Protein AF-A0A920RMG2-F1 (afdb_monomer)

Solvent-accessible surface area (backbone atoms only — not comparable to full-atom values): 3749 Å² total; per-residue (Å²): 82,79,48,71,49,64,54,60,49,79,72,51,76,72,42,96,66,72,74,55,67,80,57,47,77,40,33,29,53,62,63,60,56,51,51,52,52,50,56,62,70,67,49,61,95,87,62,78,73,74,66,45,82,47,67,41,92,77,111

Nearest PDB structures (foldseek):
  3p19-assembly1_A  TM=7.446E-01  e=1.369E-02  Vibrio vulnificus
  1xg5-assembly1_C  TM=8.183E-01  e=2.741E-02  Homo sapiens
  3asu-assembly1_A-2  TM=9.479E-01  e=7.770E-02  Escherichia coli
  3asv-assembly1_A  TM=7.315E-01  e=3.150E-02  Escherichia coli
  1xg5-assembly2_A  TM=8.150E-01  e=6.762E-02  Homo sapiens

pLDDT: mean 96.71, std 2.37, range [85.5, 98.62]

Structure (mmCIF, N/CA/C/O backbone):
data_AF-A0A920RMG2-F1
#
_entry.id   AF-A0A920RMG2-F1
#
loop_
_atom_site.group_PDB
_atom_site.id
_atom_site.type_symbol
_atom_site.label_atom_id
_atom_site.label_alt_id
_atom_site.label_comp_id
_atom_site.label_asym_id
_atom_site.label_entity_id
_atom_site.label_seq_id
_atom_site.pdbx_PDB_ins_code
_atom_site.Cartn_x
_atom_site.Cartn_y
_atom_site.Cartn_z
_atom_site.occupancy
_atom_site.B_iso_or_equiv
_atom_site.auth_seq_id
_atom_site.auth_comp_id
_atom_site.auth_asym_id
_atom_site.auth_atom_id
_atom_site.pdbx_PDB_model_num
ATOM 1 N N . MET A 1 1 ? 11.180 1.217 -3.377 1.00 93.56 1 MET A N 1
ATOM 2 C CA . MET A 1 1 ? 10.580 1.011 -2.038 1.00 93.56 1 MET A CA 1
ATOM 3 C C . MET A 1 1 ? 9.104 1.364 -2.097 1.00 93.56 1 MET A C 1
ATOM 5 O O . MET A 1 1 ? 8.762 2.304 -2.802 1.00 93.56 1 MET A O 1
ATOM 9 N N . ILE A 1 2 ? 8.237 0.622 -1.409 1.00 97.19 2 ILE A N 1
ATOM 10 C CA . ILE A 1 2 ? 6.806 0.949 -1.309 1.00 97.19 2 ILE A CA 1
ATOM 11 C C . ILE A 1 2 ? 6.515 1.278 0.151 1.00 97.19 2 ILE A C 1
ATOM 13 O O . ILE A 1 2 ? 6.873 0.505 1.038 1.00 97.19 2 ILE A O 1
ATOM 17 N N . PHE A 1 3 ? 5.904 2.434 0.378 1.00 98.12 3 PHE A N 1
ATOM 18 C CA . PHE A 1 3 ? 5.586 2.980 1.690 1.00 98.12 3 PHE A CA 1
ATOM 19 C C . PHE A 1 3 ? 4.061 3.045 1.846 1.00 98.12 3 PHE A C 1
ATOM 21 O O . PHE A 1 3 ? 3.456 4.064 1.494 1.00 98.12 3 PHE A O 1
ATOM 28 N N . PRO A 1 4 ? 3.421 1.954 2.303 1.00 97.88 4 PRO A N 1
ATOM 29 C CA . PRO A 1 4 ? 1.999 1.968 2.603 1.00 97.88 4 PRO A CA 1
ATOM 30 C C . PRO A 1 4 ? 1.722 2.783 3.876 1.00 97.88 4 PRO A C 1
ATOM 32 O O . PRO A 1 4 ? 2.501 2.753 4.832 1.00 97.88 4 PRO A O 1
ATOM 35 N N . GLY A 1 5 ? 0.603 3.506 3.874 1.00 97.06 5 GLY A N 1
ATOM 36 C CA . GLY A 1 5 ? 0.018 4.142 5.051 1.00 97.06 5 GLY A CA 1
ATOM 37 C C . GLY A 1 5 ? -0.628 3.120 5.988 1.00 97.06 5 GLY A C 1
ATOM 38 O O . GLY A 1 5 ? -0.183 1.977 6.088 1.00 97.06 5 GLY A O 1
ATOM 39 N N . LEU A 1 6 ? -1.693 3.520 6.690 1.00 97.38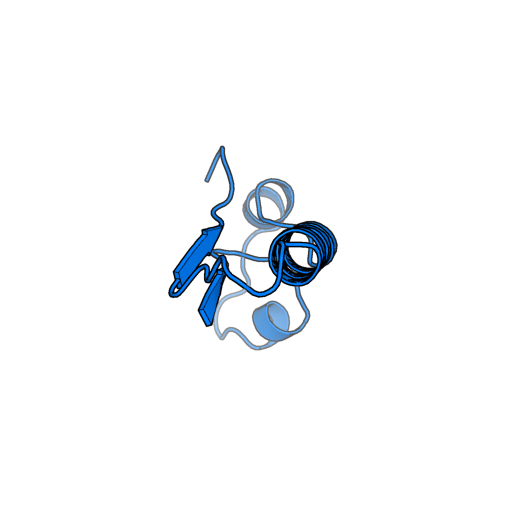 6 LEU A N 1
ATOM 40 C CA . LEU A 1 6 ? -2.441 2.579 7.525 1.00 97.38 6 LEU A CA 1
ATOM 41 C C . LEU A 1 6 ? -3.050 1.474 6.647 1.00 97.38 6 LEU A C 1
ATOM 43 O O . LEU A 1 6 ? -3.785 1.777 5.712 1.00 97.38 6 LEU A O 1
ATOM 47 N N . CYS A 1 7 ? -2.735 0.220 6.964 1.00 97.50 7 CYS A N 1
ATOM 48 C CA . CYS A 1 7 ? -3.174 -0.966 6.237 1.00 97.50 7 CYS A CA 1
ATOM 49 C C . CYS A 1 7 ? -3.683 -2.009 7.234 1.00 97.50 7 CYS A C 1
ATOM 51 O O . CYS A 1 7 ? -2.971 -2.306 8.205 1.00 97.50 7 CYS A O 1
ATOM 53 N N . ASP A 1 8 ? -4.891 -2.528 7.015 1.00 97.12 8 ASP A N 1
ATOM 54 C CA . ASP A 1 8 ? -5.545 -3.485 7.906 1.00 97.12 8 ASP A CA 1
ATOM 55 C C . ASP A 1 8 ? -4.836 -4.843 7.838 1.00 97.12 8 ASP A C 1
ATOM 57 O O . ASP A 1 8 ? -5.009 -5.639 6.920 1.00 97.12 8 ASP A O 1
ATOM 61 N N . THR A 1 9 ? -3.945 -5.066 8.797 1.00 96.81 9 THR A N 1
ATOM 62 C CA . THR A 1 9 ? -3.077 -6.242 8.887 1.00 96.81 9 THR A CA 1
ATOM 63 C C . THR A 1 9 ? -2.942 -6.658 10.342 1.00 96.81 9 THR A C 1
ATOM 65 O O . THR A 1 9 ? -3.100 -5.854 11.266 1.00 96.81 9 THR A O 1
ATOM 68 N N . GLU A 1 10 ? -2.514 -7.894 10.569 1.00 95.62 10 GLU A N 1
ATOM 69 C CA . GLU A 1 10 ? -2.332 -8.480 11.899 1.00 95.62 10 GLU A CA 1
ATOM 70 C C . GLU A 1 10 ? -1.250 -7.755 12.725 1.00 95.62 10 GLU A C 1
ATOM 72 O O . GLU A 1 10 ? -1.147 -7.929 13.940 1.00 95.62 10 GLU A O 1
ATOM 77 N N . ILE A 1 11 ? -0.423 -6.898 12.105 1.00 94.81 11 ILE A N 1
ATOM 78 C CA . ILE A 1 11 ? 0.523 -6.050 12.846 1.00 94.81 11 ILE A CA 1
ATOM 79 C C . ILE A 1 11 ? -0.201 -5.030 13.735 1.00 94.81 11 ILE A C 1
ATOM 81 O O . ILE A 1 11 ? 0.339 -4.634 14.770 1.00 94.81 11 ILE A O 1
ATOM 85 N N . LEU A 1 12 ? -1.415 -4.611 13.361 1.00 94.44 12 LEU A N 1
ATOM 86 C CA . LEU A 1 12 ? -2.197 -3.631 14.111 1.00 94.44 12 LEU A CA 1
ATOM 87 C C . LEU A 1 12 ? -2.730 -4.206 15.425 1.00 94.44 12 LEU A C 1
ATOM 89 O O . LEU A 1 12 ? -2.867 -3.458 16.393 1.00 94.44 12 LEU A O 1
ATOM 93 N N . GLU A 1 13 ? -2.923 -5.524 15.501 1.00 91.94 13 GLU A N 1
ATOM 94 C CA . GLU A 1 13 ? -3.322 -6.238 16.723 1.00 91.94 13 GLU A CA 1
ATOM 95 C C . GLU A 1 13 ? -2.251 -6.171 17.819 1.00 91.94 13 GLU A C 1
ATOM 97 O O . GLU A 1 13 ? -2.538 -6.336 19.002 1.00 91.94 13 GLU A O 1
ATOM 102 N N . LYS A 1 14 ? -0.999 -5.893 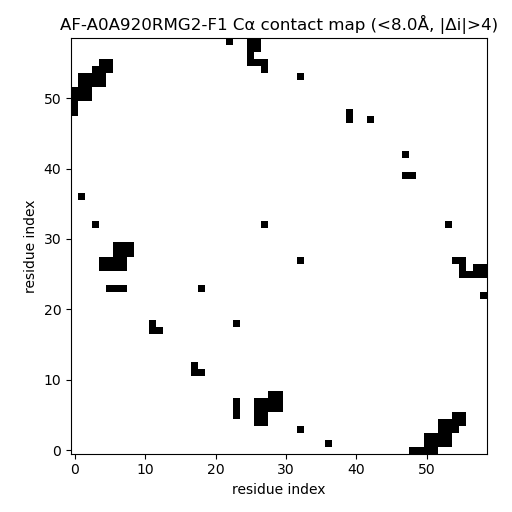17.440 1.00 94.12 14 LYS A N 1
ATOM 103 C CA . LYS A 1 14 ? 0.142 -5.796 18.361 1.00 94.12 14 LYS A CA 1
ATOM 104 C C . LYS A 1 14 ? 0.296 -4.405 18.978 1.00 94.12 14 LYS A C 1
ATOM 106 O O . LYS A 1 14 ? 1.240 -4.177 19.736 1.00 94.12 14 LYS A O 1
ATOM 111 N N . ARG A 1 15 ? -0.574 -3.447 18.635 1.00 94.19 15 ARG A N 1
ATOM 112 C CA . ARG A 1 15 ? -0.518 -2.088 19.188 1.00 94.19 15 ARG A CA 1
ATOM 113 C C . ARG A 1 15 ? -0.988 -2.084 20.651 1.00 94.19 15 ARG A C 1
ATOM 115 O O . ARG A 1 15 ? -1.989 -2.722 20.956 1.00 94.19 15 ARG A O 1
ATOM 122 N N . PRO A 1 16 ? -0.336 -1.312 21.547 1.00 95.81 16 PRO A N 1
ATOM 123 C CA . PRO A 1 16 ? -0.796 -1.155 22.931 1.00 95.81 16 PRO A CA 1
ATOM 124 C C . PRO A 1 16 ? -2.229 -0.620 23.030 1.00 95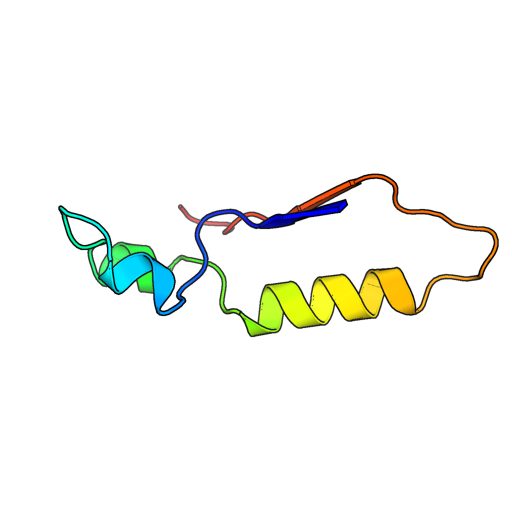.81 16 PRO A C 1
ATOM 126 O O . PRO A 1 16 ? -2.989 -1.031 23.901 1.00 95.81 16 PRO A O 1
ATOM 129 N N . THR A 1 17 ? -2.587 0.280 22.112 1.00 95.19 17 THR A N 1
ATOM 130 C CA . THR A 1 17 ? -3.949 0.785 21.946 1.00 95.19 17 THR A CA 1
ATOM 131 C C . THR A 1 17 ? -4.479 0.291 20.602 1.00 95.19 17 THR A C 1
ATOM 133 O O . THR A 1 17 ? -3.881 0.628 19.572 1.00 95.19 17 THR A O 1
ATOM 136 N N . PRO A 1 18 ? -5.572 -0.493 20.585 1.00 90.69 18 PRO A N 1
ATOM 137 C CA . PRO A 1 18 ? -6.181 -0.966 19.351 1.00 90.69 18 PRO A CA 1
ATOM 138 C C . PRO A 1 18 ? -6.573 0.191 18.437 1.00 90.69 18 PRO A C 1
ATOM 140 O O . PRO A 1 18 ? -6.999 1.253 18.894 1.00 90.69 18 PRO A O 1
ATOM 143 N N . THR A 1 19 ? -6.446 -0.030 17.131 1.00 94.69 19 THR A N 1
ATOM 144 C CA . THR A 1 19 ? -6.969 0.923 16.148 1.00 94.69 19 THR A CA 1
ATOM 145 C C . THR A 1 19 ? -8.486 0.722 16.061 1.00 94.69 19 THR A C 1
ATOM 147 O O . THR A 1 19 ? -8.907 -0.427 15.921 1.00 94.69 19 THR A O 1
ATOM 150 N N . PRO A 1 20 ? -9.311 1.778 16.189 1.00 95.06 20 PRO A N 1
ATOM 151 C CA . PRO A 1 20 ? -10.765 1.638 16.132 1.00 95.06 20 PRO A CA 1
ATOM 152 C C . PRO A 1 20 ? -11.234 1.031 14.805 1.00 95.06 20 PRO A C 1
ATOM 154 O O . PRO A 1 20 ? -10.620 1.277 13.765 1.00 95.06 20 PRO A O 1
ATOM 157 N N . ARG A 1 21 ? -12.324 0.253 14.821 1.00 94.31 21 ARG A N 1
ATOM 158 C CA . ARG A 1 21 ? -12.796 -0.458 13.619 1.00 94.31 21 ARG A CA 1
ATOM 159 C C . ARG A 1 21 ? -13.200 0.518 12.517 1.00 94.31 21 ARG A C 1
ATOM 161 O O . ARG A 1 21 ? -12.830 0.307 11.372 1.00 94.31 21 ARG A O 1
ATOM 168 N N . GLU A 1 22 ? -13.839 1.624 12.877 1.00 96.12 22 GLU A N 1
ATOM 169 C CA . GLU A 1 22 ? -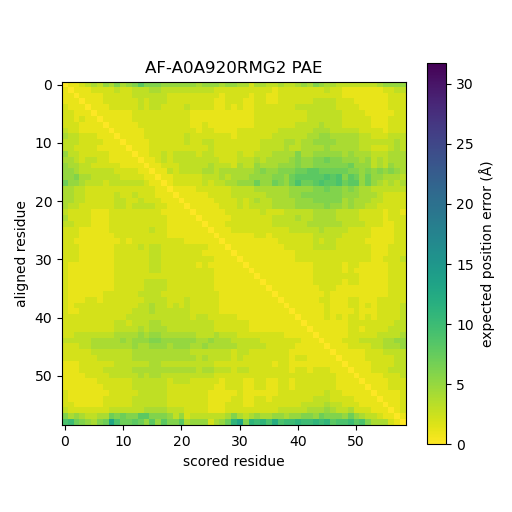14.238 2.682 11.950 1.00 96.12 22 GLU A CA 1
ATOM 170 C C . GLU A 1 22 ? -13.053 3.333 11.213 1.00 96.12 22 GLU A C 1
ATOM 172 O O . GLU A 1 22 ? -13.216 3.846 10.110 1.00 96.12 22 GLU A O 1
ATOM 177 N N . VAL A 1 23 ? -11.850 3.292 11.799 1.00 96.12 23 VAL A N 1
ATOM 178 C CA . VAL A 1 23 ? -10.607 3.754 11.165 1.00 96.12 23 VAL A CA 1
ATOM 179 C C . VAL A 1 23 ? -10.046 2.673 10.236 1.00 96.12 23 VAL A C 1
ATOM 181 O O . VAL A 1 23 ? -9.561 2.991 9.152 1.00 96.12 23 VAL A O 1
ATOM 184 N N . LEU A 1 24 ? -10.120 1.399 10.635 1.00 95.94 24 LEU A N 1
ATOM 185 C CA . LEU A 1 24 ? -9.685 0.272 9.801 1.00 95.94 24 LEU A CA 1
ATOM 186 C C . LEU A 1 24 ? -10.533 0.140 8.531 1.00 95.94 24 LEU A C 1
ATOM 188 O O . LEU A 1 24 ? -9.973 -0.061 7.458 1.00 95.94 24 LEU A O 1
ATOM 192 N N . ASP A 1 25 ? -11.842 0.374 8.630 1.00 96.06 25 ASP A N 1
ATOM 193 C CA . ASP A 1 25 ? -12.777 0.357 7.494 1.00 96.06 25 ASP A CA 1
ATOM 194 C C . ASP A 1 25 ? -12.449 1.419 6.422 1.00 96.06 25 ASP A C 1
ATOM 196 O O . ASP A 1 25 ? -12.893 1.318 5.278 1.00 96.06 25 ASP A O 1
ATOM 200 N N . LEU A 1 26 ? -11.681 2.455 6.784 1.00 97.62 26 LEU A N 1
ATOM 201 C CA . LEU A 1 26 ? -11.207 3.510 5.881 1.00 97.62 26 LEU A CA 1
ATOM 202 C C . LEU A 1 26 ? -9.730 3.353 5.489 1.00 97.62 26 LEU A C 1
ATOM 204 O O . LEU A 1 26 ? -9.215 4.189 4.744 1.00 97.62 26 LEU A O 1
ATOM 208 N N . SER A 1 27 ? -9.046 2.334 6.011 1.00 98.06 27 SER A N 1
ATOM 209 C CA . SER A 1 27 ? -7.629 2.064 5.767 1.00 98.06 27 SER A CA 1
ATOM 210 C C . SER A 1 27 ? -7.399 1.281 4.468 1.00 98.06 27 SER A C 1
ATOM 212 O O . SER A 1 27 ? -8.344 0.973 3.747 1.00 98.06 27 SER A O 1
ATOM 214 N N . LEU A 1 28 ? -6.134 1.029 4.120 1.00 98.25 28 LEU A N 1
ATOM 215 C CA . LEU A 1 28 ? -5.801 0.162 2.986 1.00 98.25 28 LEU A CA 1
ATOM 216 C C . LEU A 1 28 ? -6.112 -1.298 3.320 1.00 98.25 28 LEU A C 1
ATOM 218 O O . LEU A 1 28 ? -5.847 -1.743 4.438 1.00 98.25 28 LEU A O 1
ATOM 222 N N . ASP A 1 29 ? -6.560 -2.054 2.324 1.00 97.50 29 ASP A N 1
ATOM 223 C CA . ASP A 1 29 ? -6.517 -3.513 2.352 1.00 97.50 29 ASP A CA 1
ATOM 224 C C . ASP A 1 29 ? -5.109 -3.993 1.928 1.00 97.50 29 ASP A C 1
ATOM 226 O O . ASP A 1 29 ? -4.466 -3.370 1.070 1.00 97.50 29 ASP A O 1
ATOM 230 N N . PRO A 1 30 ? -4.579 -5.102 2.475 1.00 98.06 30 PRO A N 1
ATOM 231 C CA . PRO A 1 30 ? -3.302 -5.664 2.030 1.00 98.06 30 PRO A CA 1
ATOM 232 C C . PRO A 1 30 ? -3.235 -5.940 0.520 1.00 98.06 30 PRO A C 1
ATOM 234 O O . PRO A 1 30 ? -2.155 -5.844 -0.076 1.00 98.06 30 PRO A O 1
ATOM 237 N N . LEU A 1 31 ? -4.368 -6.250 -0.118 1.00 98.31 31 LEU A N 1
ATOM 238 C CA . LEU A 1 31 ? -4.460 -6.435 -1.563 1.00 98.31 31 LEU A CA 1
ATOM 239 C C . LEU A 1 31 ? -4.232 -5.137 -2.337 1.00 98.31 31 LEU A C 1
ATO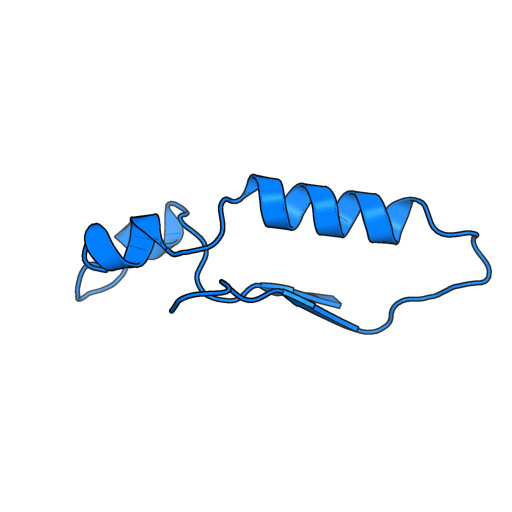M 241 O O . LEU A 1 31 ? -3.610 -5.203 -3.395 1.00 98.31 31 LEU A O 1
ATOM 245 N N . ASP A 1 32 ? -4.591 -3.967 -1.801 1.00 98.31 32 ASP A N 1
ATOM 246 C CA . ASP A 1 32 ? -4.274 -2.678 -2.435 1.00 98.31 32 ASP A CA 1
ATOM 247 C C . ASP A 1 32 ? -2.750 -2.505 -2.574 1.00 98.31 32 ASP A C 1
ATOM 249 O O . ASP A 1 32 ? -2.227 -2.073 -3.607 1.00 98.31 32 ASP A O 1
ATOM 253 N N . VAL A 1 33 ? -2.004 -2.898 -1.534 1.00 98.38 33 VAL A N 1
ATOM 254 C CA . VAL A 1 33 ? -0.534 -2.865 -1.538 1.00 98.38 33 VAL A CA 1
ATOM 255 C C . VAL A 1 33 ? 0.028 -3.902 -2.514 1.00 98.38 33 VAL A C 1
ATOM 257 O O . VAL A 1 33 ? 0.977 -3.607 -3.244 1.00 98.38 33 VAL A O 1
ATOM 260 N N . ALA A 1 34 ? -0.550 -5.104 -2.564 1.00 98.44 34 ALA A N 1
ATOM 261 C CA . ALA A 1 34 ? -0.131 -6.154 -3.491 1.00 98.44 34 ALA A CA 1
ATOM 262 C C . ALA A 1 34 ? -0.359 -5.756 -4.961 1.00 98.44 34 ALA A C 1
ATOM 264 O O . ALA A 1 34 ? 0.510 -5.986 -5.807 1.00 98.44 34 ALA A O 1
ATOM 265 N N . GLU A 1 35 ? -1.480 -5.107 -5.271 1.00 98.62 35 GLU A N 1
ATOM 266 C CA . GLU A 1 35 ? -1.757 -4.574 -6.605 1.00 98.62 35 GLU A CA 1
ATOM 267 C C . GLU A 1 35 ? -0.770 -3.469 -6.989 1.00 98.62 35 GLU A C 1
ATOM 269 O O . GLU A 1 35 ? -0.264 -3.465 -8.114 1.00 98.62 35 GLU A O 1
ATOM 274 N N . ALA A 1 36 ? -0.406 -2.588 -6.053 1.00 98.44 36 ALA A N 1
ATOM 275 C CA . ALA A 1 36 ? 0.629 -1.580 -6.274 1.00 98.44 36 ALA A CA 1
ATOM 276 C C . ALA A 1 36 ? 2.010 -2.210 -6.544 1.00 98.44 36 ALA A C 1
ATOM 278 O O . ALA A 1 36 ? 2.727 -1.775 -7.451 1.00 98.44 36 ALA A O 1
ATOM 279 N N . VAL A 1 37 ? 2.375 -3.268 -5.809 1.00 98.50 37 VAL A N 1
ATOM 280 C CA . VAL A 1 37 ? 3.592 -4.057 -6.071 1.00 98.50 37 VAL A CA 1
ATOM 281 C C . VAL A 1 37 ? 3.554 -4.632 -7.485 1.00 98.50 37 VAL A C 1
ATOM 283 O O . VAL A 1 37 ? 4.517 -4.471 -8.238 1.00 98.50 37 VAL A O 1
ATOM 286 N N . LEU A 1 38 ? 2.446 -5.272 -7.870 1.00 98.56 38 LEU A N 1
ATOM 287 C CA . LEU A 1 38 ? 2.293 -5.875 -9.192 1.00 98.56 38 LEU A CA 1
ATOM 288 C C . LEU A 1 38 ? 2.342 -4.822 -10.305 1.00 98.56 38 LEU A C 1
ATOM 290 O O . LEU A 1 38 ? 2.972 -5.054 -11.336 1.00 98.56 38 LEU A O 1
ATOM 294 N N . PHE A 1 39 ? 1.722 -3.660 -10.102 1.00 98.12 39 PHE A N 1
ATOM 295 C CA . PHE A 1 39 ? 1.788 -2.530 -11.026 1.00 98.12 39 PHE A CA 1
ATOM 296 C C . PHE A 1 39 ? 3.239 -2.114 -11.294 1.00 98.12 39 PHE A C 1
ATOM 298 O O . PHE A 1 39 ? 3.651 -2.060 -12.454 1.00 98.12 39 PHE A O 1
ATOM 305 N N . VAL A 1 40 ? 4.033 -1.893 -10.240 1.00 98.19 40 VAL A N 1
ATOM 306 C CA . VAL A 1 40 ? 5.451 -1.523 -10.380 1.00 98.19 40 VAL A CA 1
ATOM 307 C C . VAL A 1 40 ? 6.250 -2.654 -11.032 1.00 98.19 40 VAL A C 1
ATOM 309 O O . VAL A 1 40 ? 7.051 -2.401 -11.931 1.00 98.19 40 VAL A O 1
ATOM 312 N N . ALA A 1 41 ? 6.009 -3.904 -10.635 1.00 97.94 41 ALA A N 1
ATOM 313 C CA . ALA A 1 41 ? 6.710 -5.070 -11.170 1.00 97.94 41 ALA A CA 1
ATOM 314 C C . ALA A 1 41 ? 6.446 -5.311 -12.668 1.00 97.94 41 ALA A C 1
ATOM 316 O O . ALA A 1 41 ? 7.268 -5.928 -13.343 1.00 97.94 41 ALA A O 1
ATOM 317 N N . ARG A 1 42 ? 5.317 -4.828 -13.202 1.00 98.31 42 ARG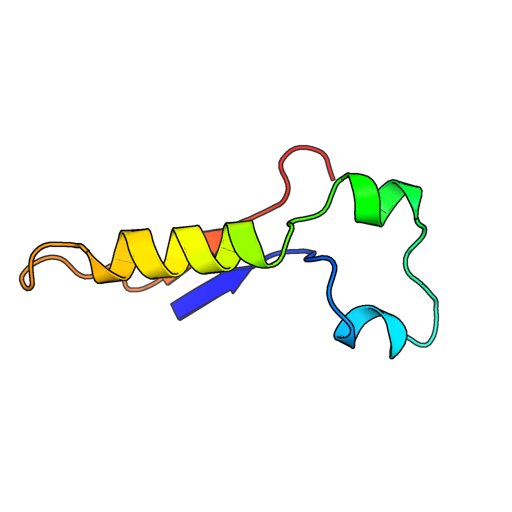 A N 1
ATOM 318 C CA . ARG A 1 42 ? 4.939 -4.973 -14.619 1.00 98.31 42 ARG A CA 1
ATOM 319 C C . ARG A 1 42 ? 5.486 -3.874 -15.533 1.00 98.31 42 ARG A C 1
ATOM 321 O O . ARG A 1 42 ? 5.248 -3.930 -16.741 1.00 98.31 42 ARG A O 1
ATOM 328 N N . LEU A 1 43 ? 6.195 -2.880 -15.001 1.00 98.44 43 LEU A N 1
ATOM 329 C CA . LEU A 1 43 ? 6.796 -1.823 -15.813 1.00 98.44 43 LEU A CA 1
ATOM 330 C C . LEU A 1 43 ? 7.868 -2.381 -16.763 1.00 98.44 43 LEU A C 1
ATOM 332 O O . LEU A 1 43 ? 8.504 -3.401 -16.501 1.00 98.44 43 LEU A O 1
ATOM 336 N N . HIS A 1 44 ? 8.101 -1.689 -17.884 1.00 98.56 44 HIS A N 1
ATOM 337 C CA . HIS A 1 44 ? 9.215 -2.032 -18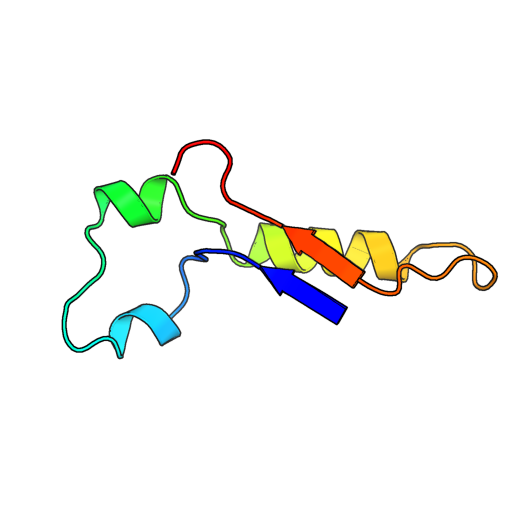.771 1.00 98.56 44 HIS A CA 1
ATOM 338 C C . HIS A 1 44 ? 10.534 -1.980 -17.975 1.00 98.56 4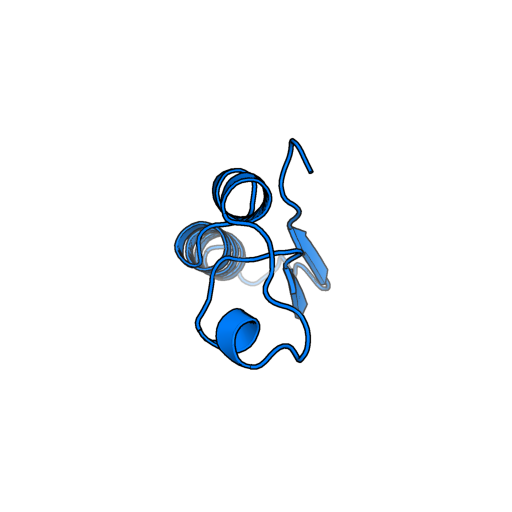4 HIS A C 1
ATOM 340 O O . HIS A 1 44 ? 10.746 -0.993 -17.274 1.00 98.56 44 HIS A O 1
ATOM 346 N N . PRO A 1 45 ? 11.499 -2.899 -18.191 1.00 97.75 45 PRO A N 1
ATOM 347 C CA . PRO A 1 45 ? 12.801 -2.922 -17.497 1.00 97.75 45 PRO A CA 1
ATOM 348 C C . PRO A 1 45 ? 13.663 -1.643 -17.535 1.00 97.75 45 PRO A C 1
ATOM 350 O O . PRO A 1 45 ? 14.714 -1.594 -16.911 1.00 97.75 45 PRO A O 1
ATOM 353 N N . ARG A 1 46 ? 13.265 -0.621 -18.306 1.00 98.31 46 ARG A N 1
ATOM 354 C CA . ARG A 1 46 ? 13.967 0.669 -18.410 1.00 98.31 46 ARG A CA 1
ATOM 355 C C . ARG A 1 46 ? 13.405 1.708 -17.441 1.00 98.31 46 ARG A C 1
ATOM 357 O O . ARG A 1 46 ? 14.016 2.750 -17.245 1.00 98.31 46 ARG A O 1
ATOM 364 N N . ALA A 1 47 ? 12.203 1.464 -16.927 1.00 98.44 47 ALA A N 1
ATOM 365 C CA . ALA A 1 47 ? 11.517 2.325 -15.990 1.00 98.44 47 ALA A CA 1
ATOM 366 C C . ALA A 1 47 ? 11.726 1.767 -14.585 1.00 98.44 47 ALA A C 1
ATOM 368 O O . ALA A 1 47 ? 11.591 0.567 -14.355 1.00 98.44 47 ALA A O 1
ATOM 369 N N . VAL A 1 48 ? 12.046 2.655 -13.653 1.00 97.88 48 VAL A N 1
ATOM 370 C CA . VAL A 1 48 ? 12.212 2.327 -12.241 1.00 97.88 48 VAL A CA 1
ATOM 371 C C . VAL A 1 48 ? 11.360 3.301 -11.452 1.00 97.88 48 VAL A C 1
ATOM 373 O O . VAL A 1 48 ? 11.461 4.510 -11.649 1.00 97.88 48 VAL A O 1
ATOM 376 N N . VAL A 1 49 ? 10.534 2.770 -10.555 1.00 98.25 49 VAL A N 1
ATOM 377 C CA . VAL A 1 49 ? 9.866 3.558 -9.519 1.00 98.25 49 VAL A CA 1
ATOM 378 C C . VAL A 1 49 ? 10.742 3.450 -8.273 1.00 98.25 49 VAL A C 1
ATOM 380 O O . VAL A 1 49 ? 10.712 2.411 -7.607 1.00 98.25 49 VAL A O 1
ATOM 383 N N . PRO A 1 50 ? 11.586 4.458 -7.979 1.00 97.75 50 PRO A N 1
ATOM 384 C CA . PRO A 1 50 ? 12.493 4.378 -6.838 1.00 97.75 50 PRO A CA 1
ATOM 385 C C . PRO A 1 50 ? 11.700 4.293 -5.531 1.00 97.75 50 PRO A C 1
ATOM 387 O O . PRO A 1 50 ? 12.034 3.497 -4.649 1.00 97.75 50 PRO A O 1
ATOM 390 N N . GLU A 1 51 ? 10.599 5.040 -5.444 1.00 98.00 51 GLU A N 1
ATOM 391 C CA . GLU A 1 51 ? 9.729 5.122 -4.277 1.00 98.00 51 GLU A CA 1
ATOM 392 C C . GLU A 1 51 ? 8.266 5.295 -4.695 1.00 98.00 51 GLU A C 1
ATOM 394 O O . GLU A 1 51 ? 7.969 5.975 -5.677 1.00 98.00 51 GLU A O 1
ATOM 399 N N . LEU A 1 52 ? 7.359 4.678 -3.936 1.00 98.25 52 LEU A N 1
ATOM 400 C CA . LEU A 1 52 ? 5.913 4.818 -4.083 1.00 98.25 52 LEU A CA 1
ATOM 401 C C . LEU A 1 52 ? 5.281 4.972 -2.699 1.00 98.25 52 LEU A C 1
ATOM 403 O O . LEU A 1 52 ? 5.464 4.107 -1.844 1.00 98.25 52 LEU A O 1
ATOM 407 N N . GLN A 1 53 ? 4.527 6.050 -2.497 1.00 98.25 53 GLN A N 1
ATOM 408 C CA . GLN A 1 53 ? 3.677 6.230 -1.321 1.00 98.25 53 GLN A CA 1
ATOM 409 C C . GLN A 1 53 ? 2.246 5.839 -1.685 1.00 98.25 53 GLN A C 1
ATOM 411 O O . GLN A 1 53 ? 1.722 6.302 -2.698 1.00 98.25 53 GLN A O 1
ATOM 416 N N . LEU A 1 54 ? 1.627 4.992 -0.867 1.00 98.12 54 LEU A N 1
ATOM 417 C CA . LEU A 1 54 ? 0.237 4.574 -1.025 1.00 98.12 54 LEU A CA 1
ATOM 418 C C . LEU A 1 54 ? -0.488 4.859 0.284 1.00 98.12 54 LEU A C 1
ATOM 420 O O . LEU A 1 54 ? -0.100 4.331 1.321 1.00 98.12 54 LEU A O 1
ATOM 424 N N . LEU A 1 55 ? -1.511 5.710 0.245 1.00 98.25 55 LEU A N 1
ATOM 425 C CA . LEU A 1 55 ? -2.223 6.163 1.436 1.00 98.25 55 LEU A CA 1
ATOM 426 C C . LEU A 1 55 ? -3.728 5.906 1.292 1.00 98.25 55 LEU A C 1
ATOM 428 O O . LEU A 1 55 ? -4.257 6.007 0.181 1.00 98.25 55 LEU A O 1
ATOM 432 N N . PRO A 1 56 ? -4.428 5.630 2.403 1.00 97.81 56 PRO A N 1
ATOM 433 C CA . PRO A 1 56 ? -5.882 5.640 2.421 1.00 97.81 56 PRO A CA 1
ATOM 434 C C . PRO A 1 56 ? -6.427 7.010 1.999 1.00 97.81 56 PRO A C 1
ATOM 436 O O . PRO A 1 56 ? -5.877 8.049 2.354 1.00 97.81 56 PRO A O 1
ATOM 439 N N . SER A 1 57 ? -7.525 7.026 1.246 1.00 96.88 57 SER A N 1
ATOM 440 C CA . SER A 1 57 ? -8.047 8.262 0.639 1.00 96.88 57 SER A CA 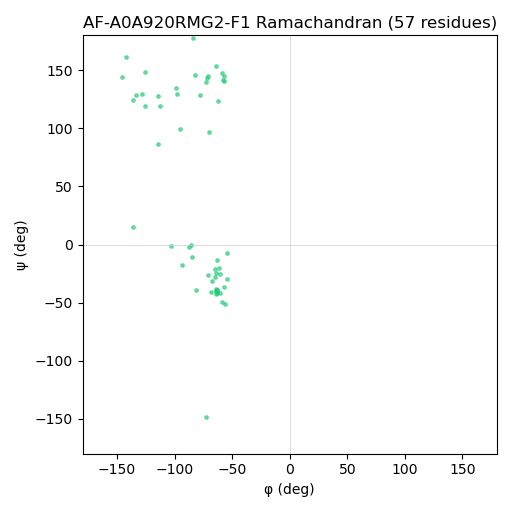1
ATOM 441 C C . SER A 1 57 ? -8.946 9.102 1.554 1.00 96.88 57 SER A C 1
ATOM 443 O O . SER A 1 57 ? -9.309 10.218 1.184 1.00 96.88 57 SER A O 1
ATOM 445 N N . ARG A 1 58 ? -9.360 8.563 2.708 1.00 92.19 58 ARG A N 1
ATOM 446 C CA . ARG A 1 58 ? -10.395 9.155 3.577 1.00 92.19 58 ARG A CA 1
ATOM 447 C C . ARG A 1 58 ? -10.050 9.139 5.072 1.00 92.19 58 ARG A C 1
ATOM 449 O O . ARG A 1 58 ? -10.956 9.326 5.881 1.00 92.19 58 ARG A O 1
ATOM 456 N N . LEU A 1 59 ? -8.786 8.896 5.421 1.00 85.50 59 LEU A N 1
ATOM 457 C CA . LEU A 1 59 ? -8.295 8.914 6.804 1.00 85.50 59 LEU A CA 1
ATOM 458 C C . LEU A 1 59 ? -7.675 10.253 7.201 1.00 85.50 59 LEU A C 1
ATOM 460 O O . LEU A 1 59 ? -7.154 10.950 6.303 1.00 85.50 59 LEU A O 1
#

Mean predicted aligned error: 2.4 Å

Secondary structure (DSSP, 8-state):
-EEE-SB-STTGGGSSSPPPHHHHTTSB-HHHHHHHHHHHHTS-TT---S-EEE--S--

Radius of gyration: 13.68 Å; Cα contacts (8 Å, |Δi|>4): 59; chains: 1; bounding box: 28×18×42 Å

Sequence (59 aa):
MIFPGLCDTEILEKRPTPTPREVLDLSLDPLDVAEAVLFVARLHPRAVVPELQLLPSRL

Foldseek 3Di:
DEAEDFEPDCVQVVDPDHDDVVVNVQWHYVVVVVVVVVVQVPDDPVDHDPYHYHTRPPD